Protein AF-A0A972BZS9-F1 (afdb_monomer_lite)

Sequence (63 aa):
MKDEQVPMFTAKCRTEQTTGGFRFTFFCAICGAGFTTPFIPGNDQKLALRLAEQEARLHFNRC

Secondary structure (DSSP, 8-state):
------------EEEEEETTEEEEEEE-TTT--EEEPPPEESS-HHHHHHHHHHHHHHHTTT-

Radius of gyration: 13.05 Å; chains: 1; bounding box: 38×19×34 Å

Foldseek 3Di:
DPPPPPQDQPPPWDWDDDVFFIKIWGARPPPRDIDIDDTDGDDDPVVRVVVVVVVVCVVVVPD

Structure (mmCIF, N/CA/C/O backbone):
data_AF-A0A972BZS9-F1
#
_entry.id   AF-A0A972BZS9-F1
#
loop_
_atom_site.group_PDB
_atom_site.id
_atom_site.type_symbol
_atom_site.label_atom_id
_atom_site.label_alt_id
_atom_site.label_comp_id
_atom_site.label_asym_id
_atom_site.label_entity_id
_atom_site.label_seq_id
_atom_site.pdbx_PDB_ins_code
_atom_site.Cartn_x
_atom_site.Cartn_y
_atom_site.Cartn_z
_atom_site.occupancy
_atom_site.B_iso_or_equiv
_atom_site.auth_seq_id
_atom_site.auth_comp_id
_atom_site.auth_asym_id
_atom_site.auth_atom_id
_atom_site.pdbx_PDB_model_num
ATOM 1 N N . MET A 1 1 ? 20.325 12.711 -23.702 1.00 36.88 1 MET A N 1
ATOM 2 C CA . MET A 1 1 ? 20.761 12.446 -22.319 1.00 36.88 1 MET A CA 1
ATOM 3 C C . MET A 1 1 ? 19.613 11.679 -21.693 1.00 36.88 1 MET A C 1
ATOM 5 O O . MET A 1 1 ? 18.510 12.199 -21.704 1.00 36.88 1 MET A O 1
ATOM 9 N N . LYS A 1 2 ? 19.792 10.388 -21.387 1.00 43.12 2 LYS A N 1
ATOM 10 C CA . LYS A 1 2 ? 18.739 9.605 -20.731 1.00 43.12 2 LYS A CA 1
ATOM 11 C C . LYS A 1 2 ? 18.795 10.000 -19.265 1.00 43.12 2 LYS A C 1
ATOM 13 O O . LYS A 1 2 ? 19.735 9.606 -18.586 1.00 43.12 2 LYS A O 1
ATOM 18 N N . ASP A 1 3 ? 17.859 10.834 -18.836 1.00 45.19 3 ASP A N 1
ATOM 19 C CA . ASP A 1 3 ? 17.612 11.088 -17.427 1.00 45.19 3 ASP A CA 1
ATOM 20 C C . ASP A 1 3 ? 17.297 9.748 -16.766 1.00 45.19 3 ASP A C 1
ATOM 22 O O . ASP A 1 3 ? 16.191 9.214 -16.868 1.00 45.19 3 ASP A O 1
ATOM 26 N N . GLU A 1 4 ? 18.320 9.170 -16.146 1.00 51.22 4 GLU A N 1
ATOM 27 C CA . GLU A 1 4 ? 18.212 8.062 -15.215 1.00 51.22 4 GLU A CA 1
ATOM 28 C C . GLU A 1 4 ? 17.518 8.617 -13.968 1.00 51.22 4 GLU A C 1
ATOM 30 O O . GLU A 1 4 ? 18.128 8.950 -12.954 1.00 51.22 4 GLU A O 1
ATOM 35 N N . GLN A 1 5 ? 16.206 8.829 -14.097 1.00 44.50 5 GLN A N 1
ATOM 36 C CA . GLN A 1 5 ? 15.331 9.070 -12.969 1.00 44.50 5 GLN A CA 1
ATOM 37 C C . GLN A 1 5 ? 15.380 7.790 -12.149 1.00 44.50 5 GLN A C 1
ATOM 39 O O . GLN A 1 5 ? 14.698 6.814 -12.464 1.00 44.50 5 GLN A O 1
ATOM 44 N N . VAL A 1 6 ? 16.222 7.808 -11.108 1.00 47.41 6 VAL A N 1
ATOM 45 C CA . VAL A 1 6 ? 16.061 6.989 -9.904 1.00 47.41 6 VAL A CA 1
ATOM 46 C C . VAL A 1 6 ? 14.561 6.828 -9.716 1.00 47.41 6 VAL A C 1
ATOM 48 O O . VAL A 1 6 ? 13.895 7.866 -9.659 1.00 47.41 6 VAL A O 1
ATOM 51 N N . PRO A 1 7 ? 14.010 5.606 -9.741 1.00 43.47 7 PRO A N 1
ATOM 52 C CA . PRO A 1 7 ? 12.577 5.420 -9.850 1.00 43.47 7 PRO A CA 1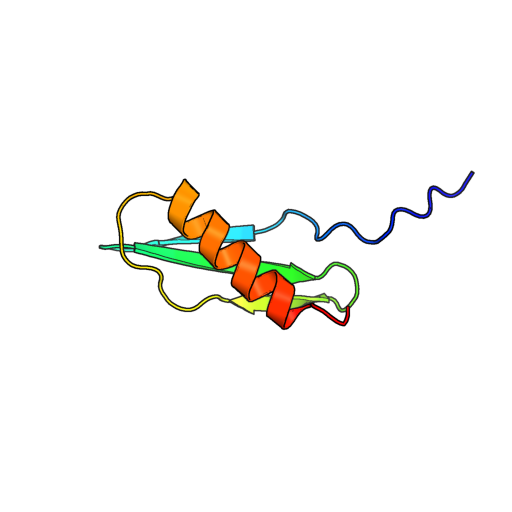
ATOM 53 C C . PRO A 1 7 ? 11.912 6.050 -8.631 1.00 43.47 7 PRO A C 1
ATOM 55 O O . PRO A 1 7 ? 11.827 5.477 -7.549 1.00 43.47 7 PRO A O 1
ATOM 58 N N . MET A 1 8 ? 11.482 7.298 -8.808 1.00 43.56 8 MET A N 1
ATOM 59 C CA . MET A 1 8 ? 10.675 8.006 -7.849 1.00 43.56 8 MET A CA 1
ATOM 60 C C . MET A 1 8 ? 9.432 7.156 -7.721 1.00 43.56 8 MET A C 1
ATOM 62 O O . MET A 1 8 ? 8.776 6.877 -8.722 1.00 43.56 8 MET A O 1
ATOM 66 N N . PHE A 1 9 ? 9.145 6.723 -6.499 1.00 51.19 9 PHE A N 1
ATOM 67 C CA . PHE A 1 9 ? 7.862 6.176 -6.099 1.00 51.19 9 PHE A CA 1
ATOM 68 C C . PHE A 1 9 ? 6.756 7.026 -6.739 1.00 51.19 9 PHE A C 1
ATOM 70 O O . PHE A 1 9 ? 6.473 8.139 -6.293 1.00 51.19 9 PHE A O 1
ATOM 77 N N . THR A 1 10 ? 6.236 6.585 -7.887 1.00 51.19 10 THR A N 1
ATOM 78 C CA . THR A 1 10 ? 5.401 7.451 -8.713 1.00 51.19 10 THR A CA 1
ATOM 79 C C . THR A 1 10 ? 4.094 7.644 -7.973 1.00 51.19 10 THR A C 1
ATOM 81 O O . THR A 1 10 ? 3.413 6.668 -7.669 1.00 51.19 10 THR A O 1
ATOM 84 N N . ALA A 1 11 ? 3.752 8.902 -7.700 1.00 54.97 11 ALA A N 1
ATOM 85 C CA . ALA A 1 11 ? 2.628 9.369 -6.889 1.00 54.97 11 ALA A CA 1
ATOM 86 C C . ALA A 1 11 ? 1.228 9.065 -7.472 1.00 54.97 11 ALA A C 1
ATOM 88 O O . ALA A 1 11 ? 0.298 9.856 -7.334 1.00 54.97 11 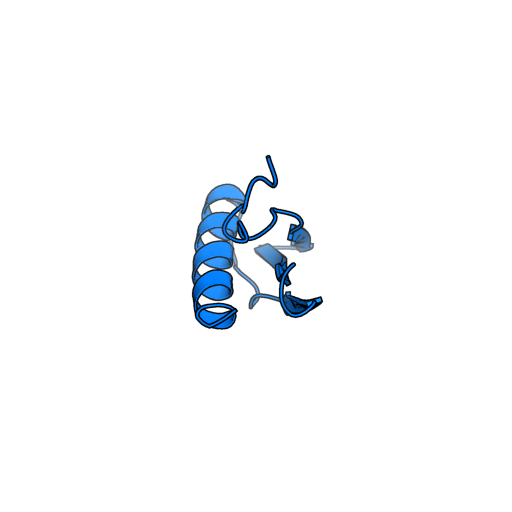ALA A O 1
ATOM 89 N N . LYS A 1 12 ? 1.041 7.924 -8.143 1.00 63.28 12 LYS A N 1
ATOM 90 C CA . LYS A 1 12 ? -0.284 7.381 -8.430 1.00 63.28 12 LYS A CA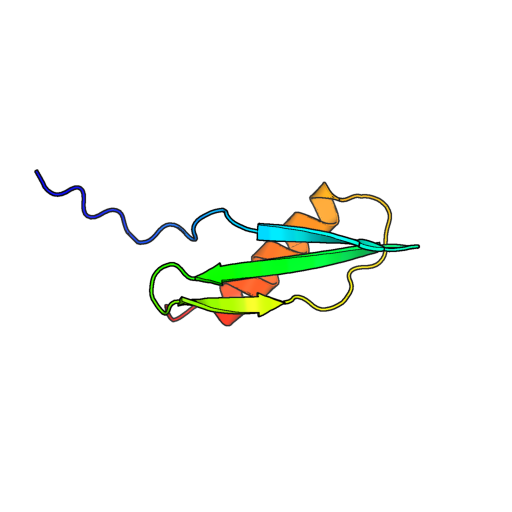 1
ATOM 91 C C . LYS A 1 12 ? -0.698 6.562 -7.217 1.00 63.28 12 LYS A C 1
ATOM 93 O O . LYS A 1 12 ? -0.407 5.375 -7.134 1.00 63.28 12 LYS A O 1
ATOM 98 N N . CYS A 1 13 ? -1.341 7.218 -6.258 1.00 74.19 13 CYS A N 1
ATOM 99 C CA . CYS A 1 13 ? -2.042 6.535 -5.180 1.00 74.19 13 CYS A CA 1
ATOM 100 C C . CYS A 1 13 ? -3.551 6.651 -5.407 1.00 74.19 13 CYS A C 1
ATOM 102 O O . CYS A 1 13 ? -4.071 7.724 -5.717 1.00 74.19 13 CYS A O 1
ATOM 104 N N . ARG A 1 14 ? -4.269 5.535 -5.281 1.00 84.88 14 ARG A N 1
ATOM 105 C CA . ARG A 1 14 ? -5.731 5.554 -5.211 1.00 84.88 14 ARG A CA 1
ATOM 106 C C . ARG A 1 14 ? -6.115 5.751 -3.755 1.00 84.88 14 ARG A C 1
ATOM 108 O O . ARG A 1 14 ? -5.674 4.983 -2.907 1.00 84.88 14 ARG A O 1
ATOM 115 N N . THR A 1 15 ? -6.923 6.766 -3.477 1.00 88.75 15 THR A N 1
ATOM 116 C CA . THR A 1 15 ? -7.483 6.988 -2.140 1.00 88.75 15 THR A CA 1
ATOM 117 C C . THR A 1 15 ? -8.938 6.549 -2.136 1.00 88.75 15 THR A C 1
ATOM 119 O O . THR A 1 15 ? -9.718 6.981 -2.982 1.00 88.75 15 THR A O 1
ATOM 122 N N . GLU A 1 16 ? -9.300 5.711 -1.175 1.00 90.25 16 GLU A N 1
ATOM 123 C CA . GLU A 1 16 ? -10.680 5.354 -0.873 1.00 90.25 16 GLU A CA 1
ATOM 124 C C . GLU A 1 16 ? -11.031 5.922 0.500 1.00 90.25 16 GLU A C 1
ATOM 126 O O . GLU A 1 16 ? -10.509 5.488 1.529 1.00 90.25 16 GLU A O 1
ATOM 131 N N . GLN A 1 17 ? -11.900 6.933 0.506 1.00 88.19 17 GLN A N 1
ATOM 132 C CA . GLN A 1 17 ? -12.485 7.451 1.734 1.00 88.19 17 GLN A CA 1
ATOM 133 C C . GLN A 1 17 ? -13.676 6.573 2.115 1.00 88.19 17 GLN A C 1
ATOM 135 O O . GLN A 1 17 ? -14.562 6.313 1.303 1.00 88.19 17 GLN A O 1
ATOM 140 N N . THR A 1 18 ? -13.693 6.123 3.362 1.00 85.12 18 THR A N 1
ATOM 141 C CA . THR A 1 18 ? -14.771 5.311 3.933 1.00 85.12 18 THR A CA 1
ATOM 142 C C . THR A 1 18 ? -15.303 5.994 5.188 1.00 85.12 18 THR A C 1
ATOM 144 O O . THR A 1 18 ? -14.691 6.931 5.708 1.00 85.12 18 THR A O 1
ATOM 147 N N . THR A 1 19 ? -16.454 5.552 5.692 1.00 85.44 19 THR A N 1
ATOM 148 C CA . THR A 1 19 ? -17.026 6.101 6.925 1.00 85.44 19 THR A CA 1
ATOM 149 C C . THR A 1 19 ? -16.079 5.842 8.101 1.00 85.44 19 THR A C 1
ATOM 151 O O . THR A 1 19 ? -15.976 4.721 8.587 1.00 85.44 19 THR A O 1
ATOM 154 N N . GLY A 1 20 ? -15.378 6.889 8.547 1.00 89.06 20 GLY A N 1
ATOM 155 C CA . GLY A 1 20 ? -14.459 6.847 9.688 1.00 89.06 20 GLY A CA 1
ATOM 156 C C . GLY A 1 20 ? -12.971 6.723 9.346 1.00 89.06 20 GLY A C 1
ATOM 157 O O . GLY A 1 20 ? -12.168 6.602 10.272 1.00 89.06 20 GLY A O 1
ATOM 158 N N . GLY A 1 21 ? -12.576 6.752 8.066 1.00 93.38 21 GLY A N 1
ATOM 159 C CA . GLY A 1 21 ? -11.156 6.706 7.709 1.00 93.38 21 GLY A CA 1
ATOM 160 C C . GLY A 1 21 ? -10.846 6.545 6.226 1.00 93.38 21 GLY A C 1
ATOM 161 O O . GLY A 1 21 ? -11.697 6.727 5.352 1.00 93.38 21 GLY A O 1
ATOM 162 N N . PHE A 1 22 ? -9.601 6.167 5.947 1.00 92.31 22 PHE A N 1
ATOM 163 C CA . PHE A 1 22 ? -9.033 6.121 4.603 1.00 92.31 22 PHE A CA 1
ATOM 164 C C . PHE A 1 22 ? -8.326 4.791 4.329 1.00 92.31 22 PHE A C 1
ATOM 166 O O . PHE A 1 22 ? -7.725 4.182 5.216 1.00 92.31 22 PHE A O 1
ATOM 173 N N . ARG A 1 23 ? -8.359 4.363 3.068 1.00 92.19 23 ARG A N 1
ATOM 174 C CA . ARG A 1 23 ? -7.474 3.334 2.512 1.00 92.19 23 ARG A CA 1
ATOM 175 C C . ARG A 1 23 ? -6.727 3.903 1.321 1.00 92.19 23 ARG A C 1
ATOM 177 O O . ARG A 1 23 ? -7.302 4.640 0.520 1.00 92.19 23 ARG A O 1
ATOM 184 N N . PHE A 1 24 ? -5.461 3.532 1.190 1.00 91.50 24 PHE A N 1
ATOM 185 C CA . PHE A 1 24 ? -4.611 3.984 0.101 1.00 91.50 24 PHE A CA 1
ATOM 186 C C . PHE A 1 24 ? -4.067 2.779 -0.649 1.00 91.50 24 PHE A C 1
ATOM 188 O O . PHE A 1 24 ? -3.611 1.816 -0.041 1.00 91.50 24 PHE A O 1
ATOM 195 N N . THR A 1 25 ? -4.105 2.832 -1.975 1.00 90.56 25 THR A N 1
ATOM 196 C CA . THR A 1 25 ? -3.434 1.855 -2.832 1.00 90.56 25 THR A CA 1
ATOM 197 C C . THR A 1 25 ? -2.303 2.541 -3.571 1.00 90.56 25 THR A C 1
ATOM 199 O O . THR A 1 25 ? -2.547 3.490 -4.316 1.00 90.56 25 THR A O 1
ATOM 202 N N . PHE A 1 26 ? -1.082 2.061 -3.381 1.00 88.81 26 PHE A N 1
ATOM 203 C CA . PHE A 1 26 ? 0.119 2.545 -4.050 1.00 88.81 26 PHE A CA 1
ATOM 204 C C . PHE A 1 26 ? 0.583 1.547 -5.095 1.00 88.81 26 PHE A C 1
ATOM 206 O O . PHE A 1 26 ? 0.426 0.343 -4.914 1.00 88.81 26 PHE A O 1
ATOM 213 N N . PHE A 1 27 ? 1.193 2.047 -6.163 1.00 85.94 27 PHE A N 1
ATOM 214 C CA . PHE A 1 27 ? 1.704 1.219 -7.246 1.00 85.94 27 PHE A CA 1
ATOM 215 C 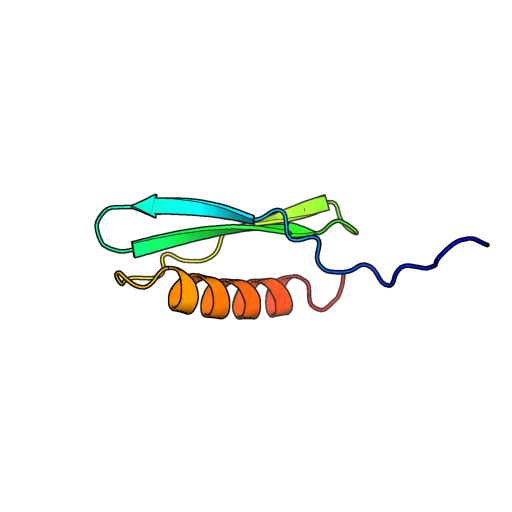C . PHE A 1 27 ? 3.188 1.499 -7.447 1.00 85.94 27 PHE A C 1
ATOM 217 O O . PHE A 1 27 ? 3.600 2.651 -7.590 1.00 85.94 27 PHE A O 1
ATOM 224 N N . CYS A 1 28 ? 3.990 0.441 -7.471 1.00 82.12 28 CYS A N 1
ATOM 225 C CA . CYS A 1 28 ? 5.401 0.544 -7.792 1.00 82.12 28 CYS A CA 1
ATOM 226 C C . CYS A 1 28 ? 5.591 0.575 -9.312 1.00 82.12 28 CYS A C 1
ATOM 228 O O . CYS A 1 28 ? 5.182 -0.350 -10.012 1.00 82.12 28 CYS A O 1
ATOM 230 N N . ALA A 1 29 ? 6.255 1.611 -9.827 1.00 76.75 29 ALA A N 1
ATOM 231 C CA . ALA A 1 29 ? 6.565 1.730 -11.254 1.00 76.75 29 ALA A CA 1
ATOM 232 C C . ALA A 1 29 ? 7.638 0.738 -11.741 1.00 76.75 29 ALA A C 1
ATOM 234 O O . ALA A 1 29 ? 7.784 0.548 -12.944 1.00 76.75 29 ALA A O 1
ATOM 235 N N . ILE A 1 30 ? 8.386 0.127 -10.819 1.00 80.31 30 ILE A N 1
ATOM 236 C CA . ILE A 1 30 ? 9.549 -0.716 -11.123 1.00 80.31 30 ILE A CA 1
ATOM 237 C C . ILE A 1 30 ? 9.110 -2.165 -11.315 1.00 80.31 30 ILE A C 1
ATOM 239 O O . ILE A 1 30 ? 9.386 -2.772 -12.344 1.00 80.31 30 ILE A O 1
ATOM 243 N N . CYS A 1 31 ? 8.390 -2.714 -10.335 1.00 82.75 31 CYS A N 1
ATOM 244 C CA . CYS A 1 31 ? 7.912 -4.096 -10.371 1.00 82.75 31 CYS A CA 1
ATOM 245 C C . CYS A 1 31 ? 6.446 -4.223 -10.815 1.00 82.75 31 CYS A C 1
ATOM 247 O O . CYS A 1 31 ? 5.962 -5.335 -11.005 1.00 82.75 31 CYS A O 1
ATOM 249 N N . GLY A 1 32 ? 5.720 -3.107 -10.952 1.00 80.94 32 GLY A N 1
ATOM 250 C CA . GLY A 1 32 ? 4.296 -3.094 -11.300 1.00 80.94 32 GLY A CA 1
ATOM 251 C C . GLY A 1 32 ? 3.360 -3.556 -10.177 1.00 80.94 32 GLY A C 1
ATOM 252 O O . GLY A 1 32 ? 2.149 -3.617 -10.385 1.00 80.94 32 GLY A O 1
ATOM 253 N N . ALA A 1 33 ? 3.885 -3.885 -8.992 1.00 84.75 33 ALA A N 1
ATOM 254 C CA . ALA A 1 33 ? 3.079 -4.372 -7.879 1.00 84.75 33 ALA A CA 1
ATOM 255 C C . ALA A 1 33 ? 2.251 -3.250 -7.234 1.00 84.75 33 ALA A C 1
ATOM 257 O O . ALA A 1 33 ? 2.696 -2.105 -7.110 1.00 84.75 33 ALA A O 1
ATOM 258 N N . GLY A 1 34 ? 1.041 -3.604 -6.801 1.00 88.00 34 GLY A N 1
ATOM 259 C CA . GLY A 1 34 ? 0.158 -2.744 -6.022 1.00 88.00 34 GLY A CA 1
ATOM 260 C C . GLY A 1 34 ? 0.170 -3.134 -4.546 1.00 88.00 34 GLY A C 1
ATOM 261 O O . GLY A 1 34 ? 0.096 -4.316 -4.219 1.00 88.00 34 GLY A O 1
ATOM 262 N N . PHE A 1 35 ? 0.212 -2.147 -3.659 1.00 88.12 35 PHE A N 1
ATOM 263 C CA . PHE A 1 35 ? 0.100 -2.326 -2.216 1.00 88.12 35 PHE A CA 1
ATOM 264 C C . PHE A 1 35 ? -1.075 -1.512 -1.690 1.00 88.12 35 PHE A C 1
ATOM 266 O O . PHE A 1 35 ? -1.104 -0.292 -1.843 1.00 88.12 35 PHE A O 1
ATOM 273 N N . THR A 1 36 ? -2.040 -2.187 -1.067 1.00 90.88 36 THR A N 1
ATOM 274 C CA . THR A 1 36 ? -3.159 -1.532 -0.380 1.00 90.88 36 THR A CA 1
ATOM 275 C C . THR A 1 36 ? -2.860 -1.478 1.108 1.00 90.88 36 THR A C 1
ATOM 277 O O . THR A 1 36 ? -2.622 -2.515 1.726 1.00 90.88 36 THR A O 1
ATOM 280 N N . THR A 1 37 ? -2.876 -0.282 1.689 1.00 89.88 37 THR A N 1
ATOM 281 C CA . THR A 1 37 ? -2.631 -0.105 3.118 1.00 89.88 37 THR A CA 1
ATOM 282 C C . THR A 1 37 ? -3.764 -0.694 3.952 1.00 89.88 37 THR A C 1
ATOM 284 O O . THR A 1 37 ? -4.919 -0.735 3.505 1.00 89.88 37 THR A O 1
ATOM 287 N N . PRO A 1 38 ? -3.483 -1.051 5.216 1.00 90.88 38 PRO A N 1
ATOM 288 C CA . PRO A 1 38 ? -4.525 -1.217 6.217 1.00 90.88 38 PRO A CA 1
ATOM 289 C C . PRO A 1 38 ? -5.447 0.012 6.281 1.00 90.88 38 PRO A C 1
ATOM 291 O O . PRO A 1 38 ? -5.094 1.111 5.844 1.00 90.88 38 PRO A O 1
ATOM 294 N N . PHE A 1 39 ? -6.646 -0.179 6.832 1.00 92.62 39 PHE A N 1
ATOM 295 C CA . PHE A 1 39 ? -7.566 0.925 7.097 1.00 92.62 39 PHE A CA 1
ATOM 296 C C . PHE A 1 39 ? -6.960 1.880 8.131 1.00 92.62 39 PHE A C 1
ATOM 298 O O . PHE A 1 39 ? -6.598 1.448 9.225 1.00 92.62 39 PHE A O 1
ATOM 305 N N . ILE A 1 40 ? -6.874 3.164 7.785 1.00 91.56 40 ILE A N 1
ATOM 306 C CA . ILE A 1 40 ? -6.351 4.211 8.661 1.00 91.56 40 ILE A CA 1
ATOM 307 C C . ILE A 1 40 ? -7.540 5.024 9.186 1.00 91.56 40 ILE A C 1
ATOM 309 O O . ILE A 1 40 ? -8.139 5.779 8.411 1.00 91.56 40 ILE A O 1
ATOM 313 N N . PRO A 1 41 ? -7.915 4.869 10.469 1.00 91.25 41 PRO A N 1
ATOM 314 C CA . PRO A 1 41 ? -9.020 5.615 11.050 1.00 91.25 41 PRO A CA 1
ATOM 315 C C . PRO A 1 41 ? -8.670 7.099 11.200 1.00 91.25 41 PRO A C 1
ATOM 317 O O . PRO A 1 41 ? -7.522 7.463 11.456 1.00 91.25 41 PRO A O 1
ATOM 320 N N . GLY A 1 42 ? -9.684 7.955 11.097 1.00 89.38 42 GLY A N 1
ATOM 321 C CA . GLY A 1 42 ? -9.565 9.392 11.327 1.00 89.38 42 GLY A CA 1
ATOM 322 C C . GLY A 1 42 ? -10.113 10.238 10.183 1.00 89.38 42 GLY A C 1
ATOM 323 O O . GLY A 1 42 ? -10.522 9.734 9.143 1.00 89.38 42 GLY A O 1
ATOM 324 N N . ASN A 1 43 ? -10.113 11.553 10.393 1.00 87.69 43 ASN A N 1
ATOM 325 C CA . ASN A 1 43 ? -10.693 12.517 9.452 1.00 87.69 43 ASN A CA 1
ATOM 326 C C . ASN A 1 43 ? -9.632 13.362 8.725 1.00 87.69 43 ASN A C 1
ATOM 328 O O . ASN A 1 43 ? -9.968 14.104 7.805 1.00 87.69 43 ASN A O 1
ATOM 332 N N . ASP A 1 44 ? -8.356 13.250 9.112 1.00 90.62 44 ASP A N 1
ATOM 333 C CA . ASP A 1 44 ? -7.256 13.972 8.472 1.00 90.62 44 ASP A CA 1
ATOM 334 C C . ASP A 1 44 ? -6.619 13.123 7.367 1.00 90.62 44 ASP A C 1
ATOM 336 O O . ASP A 1 44 ? -5.780 12.251 7.608 1.00 90.62 44 ASP A O 1
ATOM 340 N N . GLN A 1 45 ? -7.011 13.415 6.128 1.00 87.94 45 GLN A N 1
ATOM 341 C CA . GLN A 1 45 ? -6.490 12.737 4.947 1.00 87.94 45 GLN A CA 1
ATOM 342 C C . GLN A 1 45 ? -4.976 12.930 4.770 1.00 87.94 45 GLN A C 1
ATOM 344 O O . GLN A 1 45 ? -4.312 12.018 4.285 1.00 87.94 45 GLN A O 1
ATOM 349 N N . LYS A 1 46 ? -4.404 14.084 5.146 1.00 89.69 46 LYS A N 1
ATOM 350 C CA . LYS A 1 46 ? -2.963 14.346 4.977 1.00 89.69 46 LYS A CA 1
ATOM 351 C C . LYS A 1 46 ? -2.145 13.516 5.953 1.00 89.69 46 LYS A C 1
ATOM 353 O O . LYS A 1 46 ? -1.113 12.966 5.573 1.00 89.69 46 LYS A O 1
ATOM 358 N N . LEU A 1 47 ? -2.602 13.421 7.200 1.00 91.00 47 LEU A N 1
ATOM 359 C CA . LEU A 1 47 ? -1.978 12.554 8.194 1.00 91.00 47 LEU A CA 1
ATOM 360 C C . LEU A 1 47 ? -2.074 11.087 7.760 1.00 91.00 47 LEU A C 1
ATOM 362 O O . LEU A 1 47 ? -1.067 10.381 7.765 1.00 91.00 47 LEU A O 1
ATOM 366 N N . ALA A 1 48 ? -3.262 10.662 7.324 1.00 91.50 48 ALA A N 1
ATOM 367 C CA . ALA A 1 48 ? -3.497 9.301 6.863 1.00 91.50 48 ALA A CA 1
ATOM 368 C C . ALA A 1 48 ? -2.638 8.953 5.636 1.00 91.50 48 ALA A C 1
ATOM 370 O O . ALA A 1 48 ? -2.049 7.877 5.593 1.00 91.50 48 ALA A O 1
ATOM 371 N N . LEU A 1 49 ? -2.483 9.886 4.690 1.00 90.06 49 LEU A N 1
ATOM 372 C CA . LEU A 1 49 ? -1.607 9.716 3.534 1.00 90.06 49 LEU A CA 1
ATOM 373 C C . LEU A 1 49 ? -0.142 9.551 3.954 1.00 90.06 49 LEU A C 1
ATOM 375 O O . LEU A 1 49 ? 0.517 8.642 3.465 1.00 90.06 49 LEU A O 1
ATOM 379 N N . ARG A 1 50 ? 0.368 10.358 4.894 1.00 90.62 50 ARG A N 1
ATOM 380 C CA . ARG A 1 50 ? 1.767 10.228 5.341 1.00 90.62 50 ARG A CA 1
ATOM 381 C C . ARG A 1 50 ? 2.057 8.886 6.011 1.00 90.62 50 ARG A C 1
ATOM 383 O O . ARG A 1 50 ? 3.114 8.309 5.768 1.00 90.62 50 ARG A O 1
ATOM 390 N N . LEU A 1 51 ? 1.125 8.381 6.819 1.00 90.75 51 LEU A N 1
ATOM 391 C CA . LEU A 1 51 ? 1.228 7.043 7.415 1.00 90.75 51 LEU A CA 1
ATOM 392 C C . LEU A 1 51 ? 1.217 5.960 6.328 1.00 90.75 51 LEU A C 1
ATOM 394 O O . LEU A 1 51 ? 2.066 5.073 6.305 1.00 90.75 51 LEU A O 1
ATOM 398 N N . ALA A 1 52 ? 0.294 6.085 5.379 1.00 90.56 52 ALA A N 1
ATOM 399 C CA . ALA A 1 52 ? 0.162 5.190 4.243 1.00 90.56 52 ALA A CA 1
ATOM 400 C C . ALA A 1 52 ? 1.423 5.155 3.353 1.00 90.56 52 ALA A C 1
ATOM 402 O O . ALA A 1 52 ? 1.847 4.084 2.919 1.00 90.56 52 ALA A O 1
ATOM 403 N N . GLU A 1 53 ? 2.058 6.306 3.120 1.00 88.88 53 GLU A N 1
ATOM 404 C CA . GLU A 1 53 ? 3.314 6.414 2.373 1.00 88.88 53 GLU A CA 1
ATOM 405 C C . GLU A 1 53 ? 4.485 5.734 3.092 1.00 88.88 53 GLU A C 1
ATOM 407 O O . GLU A 1 53 ? 5.327 5.123 2.434 1.00 88.88 53 GLU A O 1
ATOM 412 N N . GLN A 1 54 ? 4.560 5.818 4.425 1.00 88.69 54 GLN A N 1
ATOM 413 C CA . GLN A 1 54 ? 5.597 5.123 5.197 1.00 88.69 54 GLN A CA 1
ATOM 414 C C . GLN A 1 54 ? 5.461 3.602 5.073 1.00 88.69 54 GLN A C 1
ATOM 416 O O . GLN A 1 54 ? 6.445 2.931 4.765 1.00 88.69 54 GLN A O 1
ATOM 421 N N . GLU A 1 55 ? 4.245 3.076 5.224 1.00 87.94 55 GLU A N 1
ATOM 422 C CA . GLU A 1 55 ? 3.946 1.649 5.045 1.00 87.94 55 GLU A CA 1
ATOM 423 C C . GLU A 1 55 ? 4.294 1.170 3.631 1.00 87.94 55 GLU A C 1
ATOM 425 O O . GLU A 1 55 ? 4.982 0.164 3.446 1.00 87.94 55 GLU A O 1
ATOM 43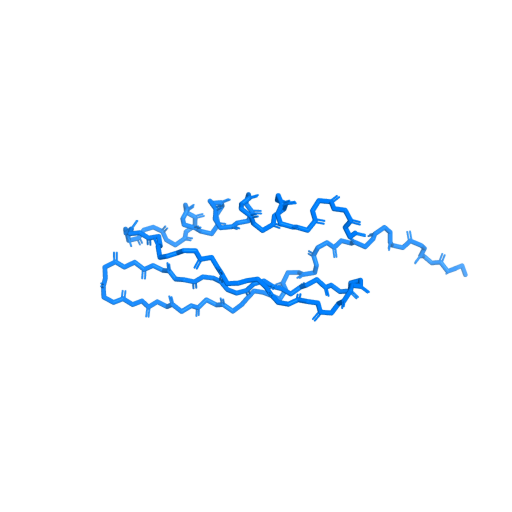0 N N . ALA A 1 56 ? 3.889 1.930 2.612 1.00 86.81 56 ALA A N 1
ATOM 431 C CA . ALA A 1 56 ? 4.195 1.591 1.231 1.00 86.81 56 ALA A CA 1
ATOM 432 C C . ALA A 1 56 ? 5.708 1.605 0.961 1.00 86.81 56 ALA A C 1
ATOM 434 O O . ALA A 1 56 ? 6.224 0.684 0.334 1.00 86.81 56 ALA A O 1
ATOM 435 N N . ARG A 1 57 ? 6.452 2.591 1.479 1.00 84.75 57 ARG A N 1
ATOM 436 C CA . ARG A 1 57 ? 7.921 2.626 1.355 1.00 84.75 57 ARG A CA 1
ATOM 437 C C . ARG A 1 57 ? 8.588 1.409 1.986 1.00 84.75 57 ARG A C 1
ATOM 439 O O . ARG A 1 57 ? 9.565 0.916 1.433 1.00 84.75 57 ARG A O 1
ATOM 446 N N . LEU A 1 58 ? 8.077 0.912 3.112 1.00 85.50 58 LEU A N 1
ATOM 447 C CA . LEU A 1 58 ? 8.576 -0.325 3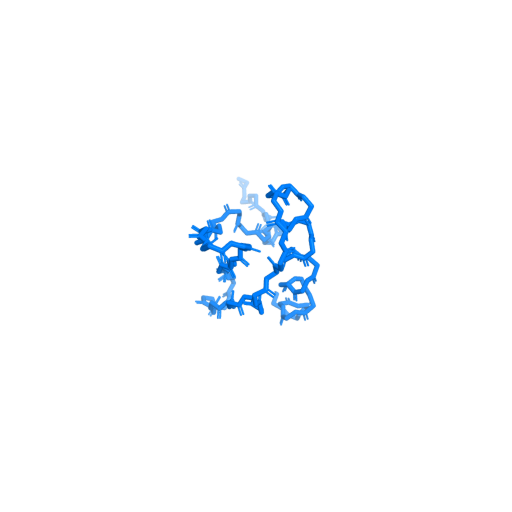.718 1.00 85.50 58 LEU A CA 1
ATOM 448 C C . LEU A 1 58 ? 8.273 -1.541 2.834 1.00 85.50 58 LEU A C 1
ATOM 450 O O . LEU A 1 58 ? 9.149 -2.384 2.643 1.00 85.50 58 LEU A O 1
ATOM 454 N N . HIS A 1 59 ? 7.075 -1.601 2.250 1.00 83.94 59 HIS A N 1
ATOM 455 C CA . HIS A 1 59 ? 6.672 -2.680 1.348 1.00 83.94 59 HIS A CA 1
ATOM 456 C C . HIS A 1 59 ? 7.517 -2.722 0.064 1.00 83.94 59 HIS A C 1
ATOM 458 O O . HIS A 1 59 ? 7.938 -3.790 -0.375 1.00 83.94 59 HIS A O 1
ATOM 464 N N . PHE A 1 60 ? 7.818 -1.555 -0.508 1.00 83.25 60 PHE A N 1
ATOM 465 C CA . PHE A 1 60 ? 8.594 -1.414 -1.742 1.00 83.25 60 PHE A CA 1
ATOM 466 C C . PHE A 1 60 ? 10.073 -1.084 -1.514 1.00 83.25 60 PHE A C 1
ATOM 468 O O . PHE A 1 60 ? 10.751 -0.716 -2.461 1.00 83.25 60 PHE A O 1
ATOM 475 N N . ASN A 1 61 ? 10.597 -1.242 -0.293 1.00 79.06 61 ASN A N 1
ATOM 476 C CA . ASN A 1 61 ? 11.982 -0.916 0.093 1.00 79.06 61 ASN A CA 1
ATOM 477 C C . ASN A 1 61 ? 13.045 -1.433 -0.897 1.00 79.06 61 ASN A C 1
ATOM 479 O O . ASN A 1 61 ? 14.081 -0.803 -1.082 1.00 79.06 61 ASN A O 1
ATOM 483 N N . ARG A 1 62 ? 12.776 -2.587 -1.516 1.00 69.25 62 ARG A N 1
ATOM 484 C CA . ARG A 1 62 ? 13.703 -3.315 -2.393 1.00 69.25 62 ARG A CA 1
ATOM 485 C C . ARG A 1 62 ? 13.401 -3.184 -3.886 1.00 69.25 62 ARG A C 1
ATOM 487 O O . ARG A 1 62 ? 14.054 -3.860 -4.675 1.00 69.25 62 ARG A O 1
ATOM 494 N N . CYS A 1 63 ? 12.367 -2.429 -4.243 1.00 65.69 63 CYS A N 1
ATOM 495 C CA . CYS A 1 63 ? 12.049 -2.115 -5.630 1.00 65.69 63 CYS A CA 1
ATOM 496 C C . CYS A 1 63 ? 12.811 -0.852 -6.005 1.00 65.69 63 CYS A C 1
ATOM 498 O O . CYS A 1 63 ? 13.546 -0.921 -7.009 1.00 65.69 63 CYS A O 1
#

pLDDT: mean 79.38, std 16.32, range [36.88, 93.38]